Protein AF-A0A2E3AVJ8-F1 (afdb_monomer_lite)

Foldseek 3Di:
DDKDKDKDKDFFPQWFDFDDPRDTDGGGIKIKIWIWDFDPPDPDGDTDTDWIWIWDDDPPPDDDDTDTHTGDPVSVVVRSVVRVVVVVVVVVVVVVPPDD

Structure (mmCIF, N/CA/C/O backbone):
data_AF-A0A2E3AVJ8-F1
#
_entry.id   AF-A0A2E3AVJ8-F1
#
loop_
_atom_site.group_PDB
_atom_site.id
_atom_site.type_symbol
_atom_site.label_atom_id
_atom_site.label_alt_id
_atom_site.label_comp_id
_atom_site.label_asym_id
_atom_site.label_entity_id
_atom_site.label_seq_id
_atom_site.pdbx_PDB_ins_code
_atom_site.Cartn_x
_atom_site.Cartn_y
_atom_site.Cartn_z
_atom_site.occupancy
_atom_site.B_iso_or_equiv
_atom_site.auth_seq_id
_atom_site.auth_comp_id
_atom_site.auth_asym_id
_atom_site.auth_atom_id
_atom_site.pdbx_PDB_model_num
ATOM 1 N N . MET A 1 1 ? 18.784 3.646 -18.616 1.00 61.72 1 MET A N 1
ATOM 2 C CA . MET A 1 1 ? 17.325 3.420 -18.704 1.00 61.72 1 MET A CA 1
ATOM 3 C C . MET A 1 1 ? 16.623 4.240 -17.640 1.00 61.72 1 MET A C 1
ATOM 5 O O . MET A 1 1 ? 17.285 4.672 -16.705 1.00 61.72 1 MET A O 1
ATOM 9 N N . VAL A 1 2 ? 15.322 4.485 -17.805 1.00 76.88 2 VAL A N 1
ATOM 10 C CA . VAL A 1 2 ? 14.478 5.145 -16.801 1.00 76.88 2 VAL A CA 1
ATOM 11 C C . VAL A 1 2 ? 13.449 4.134 -16.297 1.00 76.88 2 VAL A C 1
ATOM 13 O O . VAL A 1 2 ? 12.742 3.534 -17.109 1.00 76.88 2 VAL A O 1
ATOM 16 N N . ASN A 1 3 ? 13.393 3.928 -14.981 1.00 82.62 3 ASN A N 1
ATOM 17 C CA . ASN A 1 3 ? 12.364 3.102 -14.354 1.00 82.62 3 ASN A CA 1
ATOM 18 C C . ASN A 1 3 ? 11.015 3.808 -14.457 1.00 82.62 3 ASN A C 1
ATOM 20 O O . ASN A 1 3 ? 10.921 5.035 -14.349 1.00 82.62 3 ASN A O 1
ATOM 24 N N . ARG A 1 4 ? 9.957 3.031 -14.673 1.00 85.94 4 ARG A N 1
ATOM 25 C CA . ARG A 1 4 ? 8.595 3.544 -14.628 1.00 85.94 4 ARG A CA 1
ATOM 26 C C . ARG A 1 4 ? 8.096 3.428 -13.197 1.00 85.94 4 ARG A C 1
ATOM 28 O O . ARG A 1 4 ? 8.052 2.338 -12.642 1.00 85.94 4 ARG A O 1
ATOM 35 N N . ILE A 1 5 ? 7.687 4.554 -12.629 1.00 89.12 5 ILE A N 1
ATOM 36 C CA . ILE A 1 5 ? 7.044 4.598 -11.319 1.00 89.12 5 ILE A CA 1
ATOM 37 C C . ILE A 1 5 ? 5.556 4.858 -11.533 1.00 89.12 5 ILE A C 1
ATOM 39 O O . ILE A 1 5 ? 5.172 5.860 -12.142 1.00 89.12 5 ILE A O 1
ATOM 43 N N . THR A 1 6 ? 4.722 3.960 -11.022 1.00 89.69 6 THR A N 1
ATOM 44 C CA . THR A 1 6 ? 3.264 4.050 -11.092 1.00 89.69 6 THR A CA 1
ATOM 45 C C . THR A 1 6 ? 2.709 4.232 -9.680 1.00 89.69 6 THR A C 1
ATOM 47 O O . THR A 1 6 ? 3.076 3.500 -8.768 1.00 89.69 6 THR A O 1
ATOM 50 N N . LYS A 1 7 ? 1.823 5.214 -9.479 1.00 91.44 7 LYS A N 1
ATOM 51 C CA . LYS A 1 7 ? 1.175 5.489 -8.187 1.00 91.44 7 LYS A CA 1
ATOM 52 C C . LYS A 1 7 ? -0.307 5.183 -8.277 1.00 91.44 7 LYS A C 1
ATOM 54 O O . LYS A 1 7 ? -0.980 5.723 -9.149 1.00 91.44 7 LYS A O 1
ATOM 59 N N . ASN A 1 8 ? -0.805 4.374 -7.353 1.00 90.94 8 ASN A N 1
ATOM 60 C CA . ASN A 1 8 ? -2.209 3.999 -7.261 1.00 90.94 8 ASN A CA 1
ATOM 61 C C . ASN A 1 8 ? -2.729 4.248 -5.844 1.00 90.94 8 ASN A C 1
ATOM 63 O O . ASN A 1 8 ? -1.983 4.137 -4.874 1.00 90.94 8 ASN A O 1
ATOM 67 N N . MET A 1 9 ? -4.008 4.596 -5.723 1.00 91.50 9 MET A N 1
ATOM 68 C CA . MET A 1 9 ? -4.683 4.721 -4.432 1.00 91.50 9 MET A CA 1
ATOM 69 C C . MET A 1 9 ? -5.498 3.456 -4.179 1.00 91.50 9 MET A C 1
ATOM 71 O O . MET A 1 9 ? -6.286 3.055 -5.034 1.00 91.50 9 MET A O 1
ATOM 75 N N . VAL A 1 10 ? -5.289 2.834 -3.024 1.00 90.81 10 VAL A N 1
ATOM 76 C CA . VAL A 1 10 ? -5.994 1.635 -2.570 1.00 90.81 10 VAL A CA 1
ATOM 77 C C . VAL A 1 10 ? -6.728 1.989 -1.286 1.00 90.81 10 VAL A C 1
ATOM 79 O O . VAL A 1 10 ? -6.117 2.492 -0.347 1.00 90.81 10 VAL A O 1
ATOM 82 N N . THR A 1 11 ? -8.031 1.736 -1.248 1.00 90.94 11 THR A N 1
ATOM 83 C CA . THR A 1 11 ? -8.863 1.977 -0.067 1.00 90.94 11 THR A CA 1
ATOM 84 C C . THR A 1 11 ? -9.201 0.639 0.574 1.00 90.94 11 THR A C 1
ATOM 86 O O . THR A 1 11 ? -9.835 -0.193 -0.069 1.00 90.94 11 THR A O 1
ATOM 89 N N . PHE A 1 12 ? -8.809 0.458 1.831 1.00 91.44 12 PHE A N 1
ATOM 90 C CA . PHE A 1 12 ? -9.189 -0.686 2.657 1.00 91.44 12 PHE A CA 1
ATOM 91 C C . PHE A 1 12 ? -10.364 -0.295 3.549 1.00 91.44 12 PHE A C 1
ATOM 93 O O . PHE A 1 12 ? -10.316 0.744 4.214 1.00 91.44 12 PHE A O 1
ATOM 100 N N . ARG A 1 13 ? -11.431 -1.098 3.563 1.00 90.75 13 ARG A N 1
ATOM 101 C CA . ARG A 1 13 ? -12.601 -0.854 4.427 1.00 90.75 13 ARG A CA 1
ATOM 102 C C . ARG A 1 13 ? -12.440 -1.457 5.814 1.00 90.75 13 ARG A C 1
ATOM 104 O O . ARG A 1 13 ? -13.044 -0.947 6.755 1.00 90.75 13 ARG A O 1
ATOM 111 N N . ASN A 1 14 ? -11.606 -2.477 5.933 1.00 88.94 14 ASN A N 1
ATOM 112 C CA . ASN A 1 14 ? -11.316 -3.179 7.168 1.00 88.94 14 ASN A CA 1
ATOM 113 C C . ASN A 1 14 ? -9.820 -3.087 7.501 1.00 88.94 14 ASN A C 1
ATOM 115 O O . ASN A 1 14 ? -9.002 -2.830 6.611 1.00 88.94 14 ASN A O 1
ATOM 119 N N . PRO A 1 15 ? -9.446 -3.261 8.781 1.00 90.56 15 PRO A N 1
ATOM 120 C CA . PRO A 1 15 ? -8.051 -3.443 9.151 1.00 90.56 15 PRO A CA 1
ATOM 121 C C . PRO A 1 15 ? -7.435 -4.615 8.379 1.00 90.56 15 PRO A C 1
ATOM 123 O O . PRO A 1 15 ? -8.092 -5.633 8.153 1.00 90.56 15 PRO A O 1
ATOM 126 N N . PHE A 1 16 ? -6.184 -4.466 7.955 1.00 90.00 16 PHE A N 1
ATOM 127 C CA . PHE A 1 16 ? -5.498 -5.445 7.114 1.00 90.00 16 PHE A CA 1
ATOM 128 C C . PHE A 1 16 ? -4.054 -5.649 7.565 1.00 90.00 16 PHE A C 1
ATOM 130 O O . PHE A 1 16 ? -3.450 -4.768 8.167 1.00 90.00 16 PHE A O 1
ATOM 137 N N . CYS A 1 17 ? -3.473 -6.797 7.231 1.00 88.19 17 CYS A N 1
ATOM 138 C CA . CYS A 1 17 ? -2.066 -7.099 7.488 1.00 88.19 17 CYS A CA 1
ATOM 139 C C . CYS A 1 17 ? -1.343 -7.305 6.156 1.00 88.19 17 CYS A C 1
ATOM 141 O O . CYS A 1 17 ? -1.912 -7.889 5.231 1.00 88.19 17 CYS A O 1
ATOM 143 N N . LEU A 1 18 ? -0.097 -6.843 6.063 1.00 85.75 18 LEU A N 1
ATOM 144 C CA . LEU A 1 18 ? 0.775 -7.095 4.915 1.00 85.75 18 LEU A CA 1
ATOM 145 C C . LEU A 1 18 ? 1.864 -8.075 5.349 1.00 85.75 18 LEU A C 1
ATOM 147 O O . LEU A 1 18 ? 2.799 -7.699 6.046 1.00 85.75 18 LEU A O 1
ATOM 151 N N . GLY A 1 19 ? 1.705 -9.347 4.995 1.00 78.56 19 GLY A N 1
ATOM 152 C CA . GLY A 1 19 ? 2.549 -10.423 5.507 1.00 78.56 19 GLY A CA 1
ATOM 153 C C . GLY A 1 19 ? 2.298 -10.747 6.988 1.00 78.56 19 GLY A C 1
ATOM 154 O O . GLY A 1 19 ? 1.462 -10.148 7.667 1.00 78.56 19 GLY A O 1
ATOM 155 N N . GLU A 1 20 ? 3.026 -11.737 7.505 1.00 65.19 20 GLU A N 1
ATOM 156 C CA . GLU A 1 20 ? 2.791 -12.293 8.850 1.00 65.19 20 GLU A CA 1
ATOM 157 C C . GLU A 1 20 ? 3.439 -11.483 9.992 1.00 65.19 20 GLU A C 1
ATOM 159 O O . GLU A 1 20 ? 3.091 -11.671 11.156 1.00 65.19 20 GLU A O 1
ATOM 164 N N . LEU A 1 21 ? 4.382 -10.582 9.685 1.00 61.81 21 LEU A N 1
ATOM 165 C CA . LEU A 1 21 ? 5.237 -9.896 10.671 1.00 61.81 21 LEU A CA 1
ATOM 166 C C . LEU A 1 21 ? 5.036 -8.375 10.751 1.00 61.81 21 LEU A C 1
ATOM 168 O O . LEU A 1 21 ? 5.537 -7.752 11.686 1.00 61.81 21 LEU A O 1
ATOM 172 N N . ASP A 1 22 ? 4.329 -7.770 9.797 1.00 71.50 22 ASP A N 1
ATOM 173 C CA . ASP A 1 22 ? 4.315 -6.310 9.615 1.00 71.50 22 ASP A CA 1
ATOM 174 C C . ASP A 1 22 ? 3.266 -5.585 10.487 1.00 71.50 22 ASP A C 1
ATOM 176 O O . ASP A 1 22 ? 3.243 -4.356 10.572 1.00 71.50 22 ASP A O 1
ATOM 180 N N . GLY A 1 23 ? 2.451 -6.354 11.216 1.00 79.19 23 GLY A N 1
ATOM 181 C CA . GLY A 1 23 ? 1.388 -5.848 12.084 1.00 79.19 23 GLY A CA 1
ATOM 182 C C . GLY A 1 23 ? 0.105 -5.478 11.331 1.00 79.19 23 GLY A C 1
ATOM 183 O O . GLY A 1 23 ? 0.039 -5.524 10.103 1.00 79.19 23 GLY A O 1
ATOM 184 N N . GLU A 1 24 ? -0.938 -5.138 12.093 1.00 87.75 24 GLU A N 1
ATOM 185 C CA . GLU A 1 24 ? -2.232 -4.713 11.547 1.00 87.75 24 GLU A CA 1
ATOM 186 C C . GLU A 1 24 ? -2.218 -3.213 11.217 1.00 87.75 24 GLU A C 1
ATOM 188 O O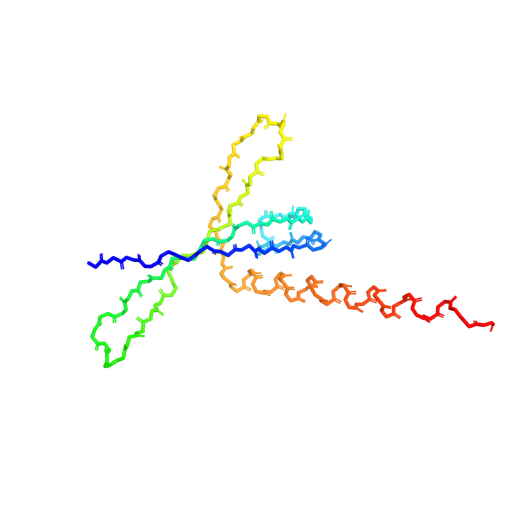 . GLU A 1 24 ? -1.900 -2.362 12.054 1.00 87.75 24 GLU A O 1
ATOM 193 N N . TYR A 1 25 ? -2.597 -2.895 9.985 1.00 87.44 25 TYR A N 1
ATOM 194 C CA . TYR A 1 25 ? -2.837 -1.555 9.481 1.00 87.44 25 TYR A CA 1
ATOM 195 C C . TYR A 1 25 ? -4.325 -1.210 9.588 1.00 87.44 25 TYR A C 1
ATOM 197 O O . TYR A 1 25 ? -5.175 -2.054 9.299 1.00 87.44 25 TYR A O 1
ATOM 205 N N . PRO A 1 26 ? -4.675 0.028 9.980 1.00 87.94 26 PRO A N 1
ATOM 206 C CA . PRO A 1 26 ? -6.072 0.434 10.068 1.00 87.94 26 PRO A CA 1
ATOM 207 C C . PRO A 1 26 ? -6.739 0.498 8.686 1.00 87.94 26 PRO A C 1
ATOM 209 O O . PRO A 1 26 ? -6.087 0.685 7.665 1.00 87.94 26 PRO A O 1
ATOM 212 N N . ALA A 1 27 ? -8.068 0.412 8.658 1.00 90.31 27 ALA A N 1
ATOM 213 C CA . ALA A 1 27 ? -8.835 0.731 7.457 1.00 90.31 27 ALA A CA 1
ATOM 214 C C . ALA A 1 27 ? -8.589 2.189 7.024 1.00 90.31 27 ALA A C 1
ATOM 216 O O . ALA A 1 27 ? -8.523 3.094 7.864 1.00 90.31 27 ALA A O 1
ATOM 217 N N . GLY A 1 28 ? -8.490 2.433 5.719 1.00 89.62 28 GLY A N 1
ATOM 218 C CA . GLY A 1 28 ? -8.266 3.771 5.183 1.00 89.62 28 GLY A CA 1
ATOM 219 C C . GLY A 1 28 ? -7.741 3.796 3.753 1.00 89.62 28 GLY A C 1
ATOM 220 O O . GLY A 1 28 ? -7.642 2.772 3.078 1.00 89.62 28 GLY A O 1
ATOM 221 N N . ASP A 1 29 ? -7.402 5.001 3.300 1.00 90.62 29 ASP A N 1
ATOM 222 C CA . ASP A 1 29 ? -6.832 5.247 1.979 1.00 90.62 29 ASP A CA 1
ATOM 223 C C . ASP A 1 29 ? -5.305 5.220 2.032 1.00 90.62 29 ASP A C 1
ATOM 225 O O . ASP A 1 29 ? -4.661 6.005 2.734 1.00 90.62 29 ASP A O 1
ATOM 229 N N . TYR A 1 30 ? -4.719 4.346 1.225 1.00 90.25 30 TYR A N 1
ATOM 230 C CA . TYR A 1 30 ? -3.285 4.147 1.135 1.00 90.25 30 TYR A CA 1
ATOM 231 C C . TYR A 1 30 ? -2.800 4.427 -0.280 1.00 90.25 30 TYR A C 1
ATOM 233 O O . TYR A 1 30 ? -3.411 4.024 -1.268 1.00 90.25 30 TYR A O 1
ATOM 241 N N . THR A 1 31 ? -1.676 5.131 -0.401 1.00 92.44 31 THR A N 1
ATOM 242 C CA . THR A 1 31 ? -1.017 5.298 -1.700 1.00 92.44 31 THR A CA 1
ATOM 243 C C . THR A 1 31 ? 0.012 4.191 -1.868 1.00 92.44 31 THR A C 1
ATOM 245 O O . THR A 1 31 ? 0.897 4.048 -1.033 1.00 92.44 31 THR A O 1
ATOM 248 N N . VAL A 1 32 ? -0.081 3.438 -2.956 1.00 92.31 32 VAL A N 1
ATOM 249 C CA . VAL A 1 32 ? 0.879 2.403 -3.333 1.00 92.31 32 VAL A CA 1
ATOM 250 C C . VAL A 1 32 ? 1.680 2.898 -4.526 1.00 92.31 32 VAL A C 1
ATOM 252 O O . VAL A 1 32 ? 1.123 3.303 -5.547 1.00 92.31 32 VAL A O 1
ATOM 255 N N . GLU A 1 33 ? 2.997 2.875 -4.391 1.00 93.50 33 GLU A N 1
ATOM 256 C CA . GLU A 1 33 ? 3.936 3.155 -5.465 1.00 93.50 33 GLU A CA 1
ATOM 257 C C . GLU A 1 33 ? 4.537 1.839 -5.958 1.00 93.50 33 GLU A C 1
ATOM 259 O O . GLU A 1 33 ? 5.047 1.045 -5.174 1.00 93.50 33 GLU A O 1
ATOM 264 N N . THR A 1 34 ? 4.457 1.591 -7.258 1.00 90.88 34 THR A N 1
ATOM 265 C CA . THR A 1 34 ? 5.040 0.422 -7.911 1.00 90.88 34 THR A CA 1
ATOM 266 C C . THR A 1 34 ? 6.138 0.887 -8.847 1.00 90.88 34 THR A C 1
ATOM 268 O O . THR A 1 34 ? 5.891 1.703 -9.737 1.00 90.88 34 THR A O 1
ATOM 271 N N . GLU A 1 35 ? 7.338 0.355 -8.657 1.00 88.94 35 GLU A N 1
ATOM 272 C CA . GLU A 1 35 ? 8.463 0.581 -9.551 1.00 88.94 35 GLU A CA 1
ATOM 273 C C . GLU A 1 35 ? 8.615 -0.596 -10.515 1.00 88.94 35 GLU A C 1
ATOM 275 O O . GLU A 1 35 ? 8.632 -1.768 -10.122 1.00 88.94 35 GLU A O 1
ATOM 280 N N . GLU A 1 36 ? 8.716 -0.263 -11.795 1.00 87.62 36 GLU A N 1
ATOM 281 C CA . GLU A 1 36 ? 8.795 -1.199 -12.901 1.00 87.62 36 GLU A CA 1
ATOM 282 C C . GLU A 1 36 ? 10.034 -0.891 -13.752 1.00 87.62 36 GLU A C 1
ATOM 284 O O . GLU A 1 36 ? 10.215 0.226 -14.247 1.00 87.62 36 GLU A O 1
ATOM 289 N N . GLU A 1 37 ? 10.879 -1.897 -13.956 1.00 84.62 37 GLU A N 1
ATOM 290 C CA . GLU A 1 37 ? 12.057 -1.798 -14.815 1.00 84.62 37 GLU A CA 1
ATOM 291 C C . GLU A 1 37 ? 11.707 -2.292 -16.226 1.00 84.62 37 GLU A C 1
ATOM 293 O O . GLU A 1 37 ? 11.132 -3.383 -16.363 1.00 84.62 37 GLU A O 1
ATOM 298 N N . PRO A 1 38 ? 12.008 -1.521 -17.289 1.00 81.44 38 PRO A N 1
ATOM 299 C CA . PRO A 1 38 ? 11.899 -2.029 -18.649 1.00 81.44 38 PRO A CA 1
ATOM 300 C C . PRO A 1 38 ? 12.881 -3.187 -18.838 1.00 81.44 38 PRO A C 1
ATOM 302 O O . PRO A 1 38 ? 14.051 -3.087 -18.484 1.00 81.44 38 PRO A O 1
ATOM 305 N N . ILE A 1 39 ? 12.401 -4.291 -19.402 1.00 82.25 39 ILE A N 1
ATOM 306 C CA . ILE A 1 39 ? 13.262 -5.428 -19.714 1.00 82.25 39 ILE A CA 1
ATOM 307 C C . ILE A 1 39 ? 13.876 -5.178 -21.090 1.00 82.25 39 ILE A C 1
ATOM 309 O O . ILE A 1 39 ? 13.180 -5.206 -22.106 1.00 82.25 39 ILE A O 1
ATOM 313 N N . ASP A 1 40 ? 15.180 -4.932 -21.131 1.00 71.31 40 ASP A N 1
ATOM 314 C CA . ASP A 1 40 ? 15.916 -4.807 -22.384 1.00 71.31 40 ASP A CA 1
ATOM 315 C C . ASP A 1 40 ? 16.185 -6.177 -23.019 1.00 71.31 40 ASP A C 1
ATOM 317 O O . ASP A 1 40 ? 16.479 -7.161 -22.342 1.00 71.31 40 ASP A O 1
ATOM 321 N N . GLY A 1 41 ? 16.086 -6.244 -24.350 1.00 68.50 41 GLY A N 1
ATOM 322 C CA . GLY A 1 41 ? 16.375 -7.462 -25.118 1.00 68.50 41 GLY A CA 1
ATOM 323 C C . GLY A 1 41 ? 15.176 -8.375 -25.398 1.00 68.50 41 GLY A C 1
ATOM 324 O O . GLY A 1 41 ? 15.350 -9.422 -26.019 1.00 68.50 41 GLY A O 1
ATOM 325 N N . VAL A 1 42 ? 13.958 -7.985 -25.014 1.00 68.69 42 VAL A N 1
ATOM 326 C CA . VAL A 1 42 ? 12.724 -8.650 -25.464 1.00 68.69 42 VAL A CA 1
ATOM 327 C C . VAL A 1 42 ? 12.134 -7.948 -26.691 1.00 68.69 42 VAL A C 1
ATOM 329 O O . VAL A 1 42 ? 12.139 -6.725 -26.792 1.00 68.69 42 VAL A O 1
ATOM 332 N N . ALA A 1 43 ? 11.585 -8.727 -27.629 1.00 66.12 43 ALA A N 1
ATOM 333 C CA . ALA A 1 43 ? 10.974 -8.215 -28.865 1.00 66.12 43 ALA A CA 1
ATOM 334 C C . ALA A 1 43 ? 9.710 -7.352 -28.633 1.00 66.12 43 ALA A C 1
ATOM 336 O O . ALA A 1 43 ? 9.219 -6.711 -29.559 1.00 66.12 43 ALA A O 1
ATOM 337 N N . PHE A 1 44 ? 9.193 -7.317 -27.400 1.00 64.56 44 PHE A N 1
ATOM 338 C CA . PHE A 1 44 ? 8.014 -6.560 -26.984 1.00 64.56 44 PHE A CA 1
ATOM 339 C C . PHE A 1 44 ? 8.338 -5.714 -25.757 1.00 64.56 44 PHE A C 1
ATOM 341 O O . PHE A 1 44 ? 9.157 -6.104 -24.932 1.00 64.56 44 PHE A O 1
ATOM 348 N N . ARG A 1 45 ? 7.660 -4.573 -25.599 1.00 67.19 45 ARG A N 1
ATOM 349 C CA . ARG A 1 45 ? 7.835 -3.692 -24.438 1.00 67.19 45 ARG A CA 1
ATOM 350 C C . ARG A 1 45 ? 7.316 -4.383 -23.169 1.00 67.19 45 ARG A C 1
ATOM 352 O O . ARG A 1 45 ? 6.127 -4.299 -22.874 1.00 67.19 45 ARG A O 1
ATOM 359 N N . ALA A 1 46 ? 8.197 -5.073 -22.449 1.00 77.75 46 ALA A N 1
ATOM 360 C CA . ALA A 1 46 ? 7.891 -5.728 -21.181 1.00 77.75 46 ALA A CA 1
ATOM 361 C C . ALA A 1 46 ? 8.470 -4.933 -20.007 1.00 77.75 46 ALA A C 1
ATOM 363 O O . ALA A 1 46 ? 9.533 -4.319 -20.116 1.00 77.75 46 ALA A O 1
ATOM 364 N N . PHE A 1 47 ? 7.766 -4.968 -18.882 1.00 78.00 47 PHE A N 1
ATOM 365 C CA . PHE A 1 47 ? 8.174 -4.332 -17.639 1.00 78.00 47 PHE A CA 1
ATOM 366 C C . PHE A 1 47 ? 8.153 -5.382 -16.5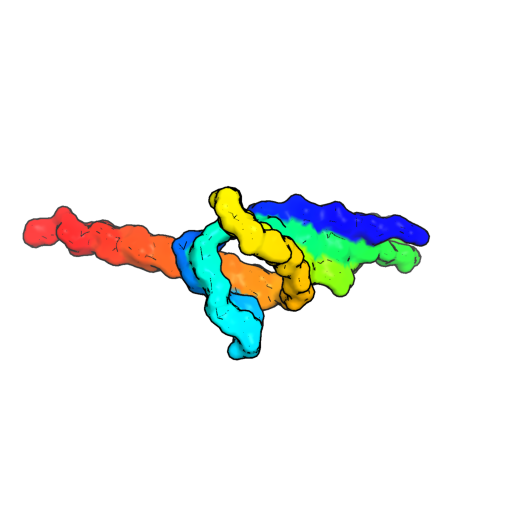29 1.00 78.00 47 PHE A C 1
ATOM 368 O O . PHE A 1 47 ? 7.192 -6.147 -16.430 1.00 78.00 47 PHE A O 1
ATOM 375 N N . ARG A 1 48 ? 9.202 -5.437 -15.705 1.00 80.31 48 ARG A N 1
ATOM 376 C CA . ARG A 1 48 ? 9.226 -6.268 -14.496 1.00 80.31 48 ARG A CA 1
ATOM 377 C C . ARG A 1 48 ? 9.031 -5.374 -13.283 1.00 80.31 48 ARG A C 1
ATOM 379 O O . ARG A 1 48 ? 9.766 -4.407 -13.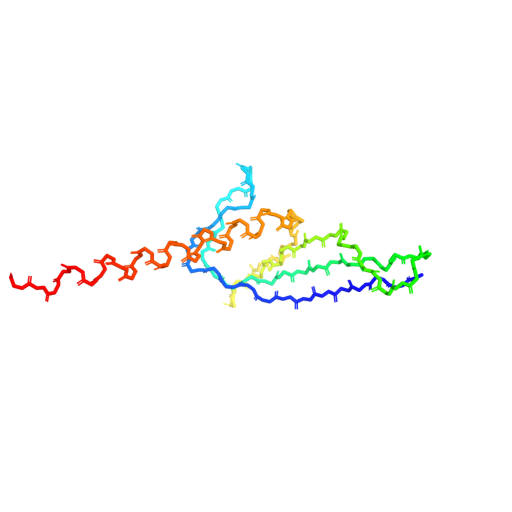113 1.00 80.31 48 ARG A O 1
ATOM 386 N N . ARG A 1 49 ? 8.079 -5.722 -12.418 1.00 84.44 49 ARG A N 1
ATOM 387 C CA . ARG A 1 49 ? 7.926 -5.080 -11.110 1.00 84.44 49 ARG A CA 1
ATOM 388 C C . ARG A 1 49 ? 9.163 -5.381 -10.261 1.00 84.44 49 ARG A C 1
ATOM 390 O O . ARG A 1 49 ? 9.484 -6.551 -10.065 1.00 84.44 49 ARG A O 1
ATOM 397 N N . ILE A 1 50 ? 9.849 -4.342 -9.794 1.00 82.19 50 ILE A N 1
ATOM 398 C CA . ILE A 1 50 ? 11.064 -4.471 -8.974 1.00 82.19 50 ILE A CA 1
ATOM 399 C C . ILE A 1 50 ? 10.847 -4.029 -7.526 1.00 82.19 50 ILE A C 1
ATOM 401 O O . ILE A 1 50 ? 11.548 -4.510 -6.642 1.00 82.19 50 ILE A O 1
ATOM 405 N N . CYS A 1 51 ? 9.869 -3.155 -7.268 1.00 84.94 51 CYS A N 1
ATOM 406 C CA . CYS A 1 51 ? 9.563 -2.680 -5.922 1.00 84.94 51 CYS A CA 1
ATOM 407 C C . CYS A 1 51 ? 8.086 -2.283 -5.795 1.00 84.94 51 CYS A C 1
ATOM 409 O O . CYS A 1 51 ? 7.496 -1.753 -6.740 1.00 84.94 51 CYS A O 1
ATOM 411 N N . THR A 1 52 ? 7.495 -2.517 -4.621 1.00 89.31 52 THR A N 1
ATOM 412 C CA . THR A 1 52 ? 6.186 -1.972 -4.239 1.00 89.31 52 THR A CA 1
ATOM 413 C C . THR A 1 52 ? 6.325 -1.302 -2.880 1.00 89.31 52 THR A C 1
ATOM 415 O O . THR A 1 52 ? 6.836 -1.903 -1.941 1.00 89.31 52 THR A O 1
ATOM 418 N N . THR A 1 53 ? 5.905 -0.046 -2.773 1.00 91.06 53 THR A N 1
ATOM 419 C CA . THR A 1 53 ? 6.033 0.757 -1.555 1.00 91.06 53 THR A CA 1
ATOM 420 C C . THR A 1 53 ? 4.675 1.296 -1.134 1.00 91.06 53 THR A C 1
ATOM 422 O O . THR A 1 53 ? 4.010 1.999 -1.895 1.00 91.06 53 THR A O 1
ATOM 425 N N . LEU A 1 54 ? 4.278 1.009 0.102 1.00 90.38 54 LEU A N 1
ATOM 426 C CA . LEU A 1 54 ? 3.127 1.614 0.753 1.00 90.38 54 LEU A CA 1
ATOM 427 C C . LEU A 1 54 ? 3.526 2.966 1.348 1.00 90.38 54 LEU A C 1
ATOM 429 O O . LEU A 1 54 ? 4.466 3.066 2.138 1.00 90.38 54 LEU A O 1
ATOM 433 N N . ILE A 1 55 ? 2.790 4.009 0.990 1.00 90.62 55 ILE A N 1
ATOM 434 C CA . ILE A 1 55 ? 2.991 5.368 1.480 1.00 90.62 55 ILE A CA 1
ATOM 435 C C . ILE A 1 55 ? 1.862 5.693 2.454 1.00 90.62 55 ILE A C 1
ATOM 437 O O . ILE A 1 55 ? 0.716 5.916 2.054 1.00 90.62 55 ILE A O 1
ATOM 441 N N . ILE A 1 56 ? 2.207 5.771 3.736 1.00 86.62 56 ILE A N 1
ATOM 442 C CA . ILE A 1 56 ? 1.287 6.126 4.816 1.00 86.62 56 ILE A CA 1
ATOM 443 C C . ILE A 1 56 ? 1.510 7.587 5.168 1.00 86.62 56 ILE A C 1
ATOM 445 O O . ILE A 1 56 ? 2.586 7.974 5.630 1.00 86.62 56 ILE A O 1
ATOM 449 N N . ARG A 1 57 ? 0.490 8.413 4.942 1.00 83.62 57 ARG A N 1
ATOM 450 C CA . ARG A 1 57 ? 0.532 9.836 5.283 1.00 83.62 57 ARG A CA 1
ATOM 451 C C . ARG A 1 57 ? -0.072 10.064 6.666 1.00 83.62 57 ARG A C 1
ATOM 453 O O . ARG A 1 57 ? -1.041 9.393 7.020 1.00 83.62 57 ARG A O 1
ATOM 460 N N . PRO A 1 58 ? 0.460 11.017 7.447 1.00 78.62 58 PRO A N 1
ATOM 461 C CA . PRO A 1 58 ? -0.195 11.423 8.678 1.00 78.62 58 PRO A CA 1
ATOM 462 C C . PRO A 1 58 ? -1.582 12.012 8.371 1.00 78.62 58 PRO A C 1
ATOM 464 O O . PRO A 1 58 ? -1.758 12.670 7.339 1.00 78.62 58 PRO A O 1
ATOM 467 N N . PRO A 1 59 ? -2.566 11.814 9.262 1.00 76.31 59 PRO A N 1
ATOM 468 C CA . PRO A 1 59 ? -3.880 12.425 9.110 1.00 76.31 59 PRO A CA 1
ATOM 469 C C . PRO A 1 59 ? -3.774 13.955 9.134 1.00 76.31 59 PRO A C 1
ATOM 471 O O . PRO A 1 59 ? -2.953 14.531 9.856 1.00 76.31 59 PRO A O 1
ATOM 474 N N . SER A 1 60 ? -4.626 14.614 8.347 1.00 72.00 60 SER A N 1
ATOM 475 C CA . SER A 1 60 ? -4.659 16.073 8.226 1.00 72.00 60 SER A CA 1
ATOM 476 C C . SER A 1 60 ? -4.779 16.740 9.600 1.00 72.00 60 SER A C 1
ATOM 478 O O . SER A 1 60 ? -5.650 16.397 10.395 1.00 72.00 60 SER A O 1
ATOM 480 N N . GLY A 1 61 ? -3.889 17.693 9.888 1.00 71.12 61 GLY A N 1
ATOM 481 C CA . GLY A 1 61 ? -3.864 18.420 11.163 1.00 71.12 61 GLY A CA 1
ATOM 482 C C . GLY A 1 61 ? -3.026 17.773 12.271 1.00 71.12 61 GLY A C 1
ATOM 483 O O . GLY A 1 61 ? -2.900 18.367 13.339 1.00 71.12 61 GLY A O 1
ATOM 484 N N . LYS A 1 62 ? -2.411 16.604 12.036 1.00 74.00 62 LYS A N 1
ATOM 485 C CA . LYS A 1 62 ? -1.390 16.047 12.934 1.00 74.00 62 LYS A CA 1
ATOM 486 C C . LYS A 1 62 ? 0.008 16.214 12.347 1.00 74.00 62 LYS A C 1
ATOM 488 O O . LYS A 1 62 ? 0.242 15.920 11.177 1.00 74.00 62 LYS A O 1
ATOM 493 N N . THR A 1 63 ? 0.958 16.620 13.185 1.00 72.12 63 THR A N 1
ATOM 494 C CA . THR A 1 63 ? 2.384 16.541 12.857 1.00 72.12 63 THR A CA 1
ATOM 495 C C . THR A 1 63 ? 2.793 15.072 12.877 1.00 72.12 63 THR A C 1
ATOM 497 O O . THR A 1 63 ? 2.761 14.431 13.925 1.00 72.12 63 THR A O 1
ATOM 500 N N . GLY A 1 64 ? 3.152 14.523 11.722 1.00 75.75 64 GLY A N 1
ATOM 501 C CA . GLY A 1 64 ? 3.665 13.163 11.606 1.00 75.75 64 GLY A CA 1
ATOM 502 C C . GLY A 1 64 ? 4.532 13.008 10.364 1.00 75.75 64 GLY A C 1
ATOM 503 O O . GLY A 1 64 ? 4.521 13.858 9.474 1.00 75.75 64 GLY A O 1
ATOM 504 N N . THR A 1 65 ? 5.305 11.929 10.319 1.00 82.12 65 THR A N 1
ATOM 505 C CA . THR A 1 65 ? 6.201 11.632 9.198 1.00 82.12 65 THR A CA 1
ATOM 506 C C . THR A 1 65 ? 5.496 10.708 8.217 1.00 82.12 65 THR A C 1
ATOM 508 O O . THR A 1 65 ? 4.934 9.691 8.623 1.00 82.12 65 THR A O 1
ATOM 511 N N . THR A 1 66 ? 5.543 11.040 6.926 1.00 86.81 66 THR A N 1
ATOM 512 C CA . THR A 1 66 ? 5.128 10.109 5.872 1.00 86.81 66 THR A CA 1
ATOM 513 C C . THR A 1 66 ? 6.015 8.872 5.929 1.00 86.81 66 THR A C 1
ATOM 515 O O . THR A 1 66 ? 7.237 8.981 5.815 1.00 86.81 66 THR A O 1
ATOM 518 N N . ARG A 1 67 ? 5.410 7.701 6.107 1.00 86.56 67 ARG A N 1
ATOM 519 C CA . ARG A 1 67 ? 6.130 6.430 6.167 1.00 86.56 67 ARG A CA 1
ATOM 520 C C . ARG A 1 67 ? 6.096 5.765 4.797 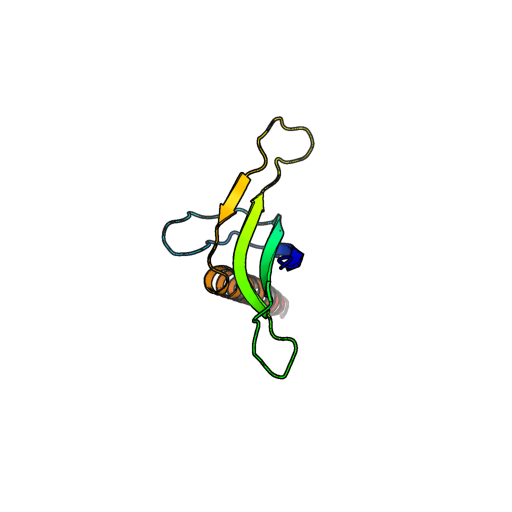1.00 86.56 67 ARG A C 1
ATOM 522 O O . ARG A 1 67 ? 5.035 5.675 4.187 1.00 86.56 67 ARG A O 1
ATOM 529 N N . PHE A 1 68 ? 7.256 5.307 4.346 1.00 89.00 68 PHE A N 1
ATOM 530 C CA . PHE A 1 68 ? 7.432 4.527 3.126 1.00 89.00 68 PHE A CA 1
ATOM 531 C C . PHE A 1 68 ? 7.805 3.114 3.550 1.00 89.00 68 PHE A C 1
ATOM 533 O O . PHE A 1 68 ? 8.834 2.926 4.200 1.00 89.00 68 PHE A O 1
ATOM 540 N N . ILE A 1 69 ? 6.940 2.149 3.261 1.00 88.00 69 ILE A N 1
ATOM 541 C CA . ILE A 1 69 ? 7.107 0.764 3.697 1.00 88.00 69 ILE A CA 1
ATOM 542 C C . ILE A 1 69 ? 7.237 -0.103 2.447 1.00 88.00 69 ILE A C 1
ATOM 544 O O . ILE A 1 69 ? 6.294 -0.129 1.655 1.00 88.00 69 ILE A O 1
ATOM 548 N N . PRO A 1 70 ? 8.382 -0.768 2.222 1.00 89.25 70 PRO A N 1
ATOM 549 C CA . PRO A 1 70 ? 8.495 -1.746 1.152 1.00 89.25 70 PRO A CA 1
ATOM 550 C C . PRO A 1 70 ? 7.607 -2.942 1.494 1.00 89.25 70 PRO A C 1
ATOM 552 O O . PRO A 1 70 ? 7.671 -3.463 2.604 1.00 89.25 70 PRO A O 1
ATOM 555 N N . ILE A 1 71 ? 6.768 -3.345 0.551 1.00 89.62 71 ILE A N 1
ATOM 556 C CA . ILE A 1 71 ? 5.778 -4.408 0.732 1.00 89.62 71 ILE A CA 1
ATOM 557 C C . ILE A 1 71 ? 5.882 -5.400 -0.420 1.00 89.62 71 ILE A C 1
ATOM 559 O O . ILE A 1 71 ? 6.250 -5.029 -1.541 1.00 89.62 71 ILE A O 1
ATOM 563 N N . ASP A 1 72 ? 5.544 -6.659 -0.158 1.00 87.94 72 ASP A N 1
ATOM 564 C CA . ASP A 1 72 ? 5.424 -7.635 -1.231 1.00 87.94 72 ASP A CA 1
ATOM 565 C C . ASP A 1 72 ? 4.121 -7.385 -2.017 1.00 87.94 72 ASP A C 1
ATOM 567 O O . ASP A 1 72 ? 3.056 -7.164 -1.426 1.00 87.94 72 ASP A O 1
ATOM 571 N N . PRO A 1 73 ? 4.167 -7.372 -3.359 1.00 85.62 73 PRO A N 1
ATOM 572 C CA . PRO A 1 73 ? 2.967 -7.187 -4.163 1.00 85.62 73 PRO A CA 1
ATOM 573 C C . PRO A 1 73 ? 1.913 -8.285 -3.959 1.00 85.62 73 PRO A C 1
ATOM 575 O O . PRO A 1 73 ? 0.727 -7.971 -4.020 1.00 85.62 73 PRO A O 1
ATOM 578 N N . ALA A 1 74 ? 2.310 -9.535 -3.709 1.00 88.44 74 ALA A N 1
ATOM 579 C CA . ALA A 1 74 ? 1.375 -10.633 -3.486 1.00 88.44 74 ALA A CA 1
ATOM 580 C C . ALA A 1 74 ? 0.682 -10.520 -2.120 1.00 88.44 74 ALA A C 1
ATOM 582 O O . ALA A 1 74 ? -0.506 -10.842 -2.007 1.00 88.44 74 ALA A O 1
ATOM 583 N N . ASP A 1 75 ? 1.381 -10.004 -1.102 1.00 89.69 75 ASP A N 1
ATOM 584 C CA . ASP A 1 75 ? 0.774 -9.676 0.194 1.00 89.69 75 ASP A CA 1
ATOM 585 C C . ASP A 1 75 ? -0.287 -8.581 0.042 1.00 89.69 75 ASP A C 1
ATOM 587 O O . ASP A 1 75 ? -1.390 -8.701 0.579 1.00 89.69 75 ASP A O 1
ATOM 591 N N . LEU A 1 76 ? 0.003 -7.542 -0.751 1.00 89.69 76 LEU A N 1
ATOM 592 C CA . LEU A 1 76 ? -0.963 -6.484 -1.046 1.00 89.69 76 LEU A CA 1
ATOM 593 C C . LEU A 1 76 ? -2.210 -7.025 -1.757 1.00 89.69 76 LEU A C 1
ATOM 595 O O . LEU A 1 76 ? -3.330 -6.703 -1.366 1.00 89.69 76 LEU A O 1
ATOM 599 N N . GLU A 1 77 ? -2.031 -7.845 -2.793 1.00 90.06 77 GLU A N 1
ATOM 600 C CA . GLU A 1 77 ? -3.146 -8.447 -3.533 1.00 90.06 77 GLU A CA 1
ATOM 601 C C . GLU A 1 77 ? -3.999 -9.353 -2.634 1.00 90.06 77 GLU A C 1
ATOM 603 O O . GLU A 1 77 ? -5.231 -9.301 -2.686 1.00 90.06 77 GLU A O 1
ATOM 608 N N . SER A 1 78 ? -3.356 -10.123 -1.754 1.00 90.94 78 SER A N 1
ATOM 609 C CA . SER A 1 78 ? -4.034 -10.980 -0.777 1.00 90.94 78 SER A CA 1
ATOM 610 C C . SER A 1 78 ? -4.821 -10.168 0.254 1.00 90.94 78 SER A C 1
ATOM 612 O O . SER A 1 78 ? -5.968 -10.507 0.558 1.00 90.94 78 SER A O 1
ATOM 614 N N . ALA A 1 79 ? -4.247 -9.073 0.760 1.00 90.50 79 ALA A N 1
ATOM 615 C CA . ALA A 1 79 ? -4.923 -8.167 1.683 1.00 90.50 79 ALA A CA 1
ATOM 616 C C . ALA A 1 79 ? -6.163 -7.529 1.040 1.00 90.50 79 ALA A C 1
ATOM 618 O O . ALA A 1 79 ? -7.234 -7.517 1.646 1.00 90.50 79 ALA A O 1
ATOM 619 N N . ILE A 1 80 ? -6.049 -7.065 -0.208 1.00 90.81 80 ILE A N 1
ATOM 620 C CA . ILE A 1 80 ? -7.164 -6.480 -0.964 1.00 90.81 80 ILE A CA 1
ATOM 621 C C . ILE A 1 80 ? -8.276 -7.517 -1.180 1.00 90.81 80 ILE A C 1
ATOM 623 O O . ILE A 1 80 ? -9.450 -7.232 -0.945 1.00 90.81 80 ILE A O 1
ATOM 627 N N . ALA A 1 81 ? -7.929 -8.737 -1.600 1.00 91.06 81 ALA A N 1
ATOM 628 C CA . ALA A 1 81 ? -8.906 -9.805 -1.807 1.00 91.06 81 ALA A CA 1
ATOM 629 C C . ALA A 1 81 ? -9.643 -10.182 -0.510 1.00 91.06 81 ALA A C 1
ATOM 631 O O . ALA A 1 81 ? -10.853 -10.425 -0.529 1.00 91.06 81 ALA A O 1
ATOM 632 N N . ASN A 1 82 ? -8.930 -10.203 0.620 1.00 89.44 82 ASN A N 1
ATOM 633 C CA . ASN A 1 82 ? -9.526 -10.436 1.931 1.00 89.44 82 ASN A CA 1
ATOM 634 C C . ASN A 1 82 ? -10.478 -9.304 2.344 1.00 89.44 82 ASN A C 1
ATOM 636 O O . ASN A 1 82 ? -11.578 -9.613 2.798 1.00 89.44 82 ASN A O 1
ATOM 640 N N . ASP A 1 83 ? -10.105 -8.037 2.136 1.00 90.31 83 ASP A N 1
ATOM 641 C CA . ASP A 1 83 ? -10.963 -6.879 2.434 1.00 90.31 83 ASP A CA 1
ATOM 642 C C . ASP A 1 83 ? -12.275 -6.939 1.637 1.00 90.31 83 ASP A C 1
ATOM 644 O O . ASP A 1 83 ? -13.360 -6.856 2.210 1.00 90.31 83 ASP A O 1
ATOM 648 N N . TYR A 1 84 ? -12.201 -7.211 0.328 1.00 88.12 84 TYR A N 1
ATOM 649 C CA . TYR A 1 84 ? -13.394 -7.382 -0.510 1.00 88.12 84 TYR A CA 1
ATOM 650 C C . TYR A 1 84 ? -14.287 -8.538 -0.059 1.00 88.12 84 TYR A C 1
ATOM 652 O O . TYR A 1 84 ? -15.515 -8.427 -0.102 1.00 88.12 84 TYR A O 1
ATOM 660 N N . ARG A 1 85 ? -13.692 -9.656 0.371 1.00 86.38 85 ARG A N 1
ATOM 661 C CA . ARG A 1 85 ? -14.455 -10.800 0.880 1.00 86.38 85 ARG A CA 1
ATOM 662 C C . ARG A 1 85 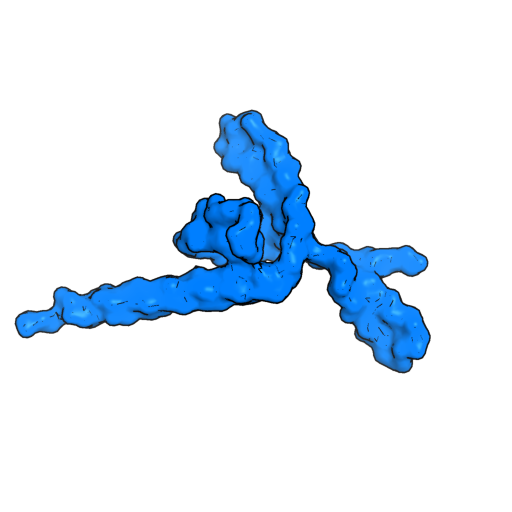? -15.172 -10.459 2.183 1.00 86.38 85 ARG A C 1
ATOM 664 O O . ARG A 1 85 ? -16.311 -10.887 2.359 1.00 86.38 85 ARG A O 1
ATOM 671 N N . ASP A 1 86 ? -14.524 -9.716 3.074 1.00 82.38 86 ASP A N 1
ATOM 672 C CA . ASP A 1 86 ? -15.112 -9.323 4.354 1.00 82.38 86 ASP A CA 1
ATOM 673 C C . ASP A 1 86 ? -16.292 -8.361 4.154 1.00 82.38 86 ASP A C 1
ATOM 675 O O . ASP A 1 86 ? -17.383 -8.599 4.674 1.00 82.38 86 ASP A O 1
ATOM 679 N N . ILE A 1 87 ? -16.132 -7.382 3.253 1.00 79.94 87 ILE A N 1
ATOM 680 C CA . ILE A 1 87 ? -17.224 -6.503 2.807 1.00 79.94 87 ILE A CA 1
ATOM 681 C C . ILE A 1 87 ? -18.398 -7.333 2.265 1.00 79.94 87 ILE A C 1
ATOM 683 O O . ILE A 1 87 ? -19.538 -7.158 2.689 1.00 79.94 87 ILE A O 1
ATOM 687 N N . ALA A 1 88 ? -18.136 -8.270 1.348 1.00 75.88 88 ALA A N 1
ATOM 688 C CA . ALA A 1 88 ? -19.187 -9.087 0.744 1.00 75.88 88 ALA A CA 1
ATOM 689 C C . ALA A 1 88 ? -19.911 -9.977 1.769 1.00 75.88 88 ALA A C 1
ATOM 691 O O . ALA A 1 88 ? -21.107 -10.243 1.634 1.00 75.88 88 ALA A O 1
ATOM 692 N N . ARG A 1 89 ? -19.208 -10.451 2.801 1.00 71.50 89 ARG A N 1
ATOM 693 C CA . ARG A 1 89 ? -19.813 -11.235 3.879 1.00 71.50 89 ARG A CA 1
ATOM 694 C C . ARG A 1 89 ? -20.738 -10.379 4.745 1.00 71.50 89 ARG A C 1
ATOM 696 O O . ARG A 1 89 ? -21.857 -10.814 5.013 1.00 71.50 89 ARG A O 1
ATOM 703 N N . ALA A 1 90 ? -20.301 -9.180 5.127 1.00 68.94 90 ALA A N 1
ATOM 704 C CA . ALA A 1 90 ? -21.101 -8.260 5.931 1.00 68.94 90 ALA A CA 1
ATOM 705 C C . ALA A 1 90 ? -22.434 -7.898 5.243 1.00 68.94 90 ALA A C 1
ATOM 707 O O . ALA A 1 90 ? -23.488 -7.909 5.880 1.00 68.94 90 ALA A O 1
ATOM 708 N N . GLU A 1 91 ? -22.410 -7.678 3.925 1.00 66.88 91 GLU A N 1
ATOM 709 C CA . GLU A 1 91 ? -23.615 -7.385 3.133 1.00 66.88 91 GLU A CA 1
ATOM 710 C C . GLU A 1 91 ? -24.603 -8.570 3.104 1.00 66.88 91 GLU A C 1
ATOM 712 O O . GLU A 1 91 ? -25.816 -8.387 3.223 1.00 66.88 91 GLU A O 1
ATOM 717 N N . ASN A 1 92 ? -24.102 -9.807 3.009 1.00 61.12 92 ASN A N 1
ATOM 718 C CA . ASN A 1 92 ? -24.949 -11.006 2.988 1.00 61.12 92 ASN A CA 1
ATOM 719 C C . ASN A 1 92 ? -25.586 -11.325 4.355 1.00 61.12 92 ASN A C 1
ATOM 721 O O . ASN A 1 92 ? -26.692 -11.867 4.411 1.00 61.12 92 ASN A O 1
ATOM 725 N N . GLU A 1 93 ? -24.924 -10.981 5.462 1.00 60.28 93 GLU A N 1
ATOM 726 C CA . GLU A 1 93 ? -25.447 -11.178 6.822 1.00 60.28 93 GLU A CA 1
ATOM 727 C C . GLU A 1 93 ? -26.532 -10.137 7.187 1.00 60.28 93 GLU A C 1
ATOM 729 O O . GLU A 1 93 ? -27.450 -10.439 7.957 1.00 60.28 93 GLU A O 1
ATOM 734 N N . GLY A 1 94 ? -26.498 -8.942 6.580 1.00 56.69 94 GLY A N 1
ATOM 735 C CA . GLY A 1 94 ? -27.517 -7.897 6.751 1.00 56.69 94 GLY A CA 1
ATOM 736 C C . GLY A 1 94 ? -28.878 -8.222 6.118 1.00 56.69 94 GLY A C 1
ATOM 737 O O . GLY A 1 94 ? -29.910 -7.759 6.606 1.00 56.69 94 GLY A O 1
ATOM 738 N N . MET A 1 95 ? -28.914 -9.065 5.080 1.00 56.56 95 MET A N 1
ATOM 739 C CA . MET A 1 95 ? -30.152 -9.385 4.355 1.00 56.56 95 MET A CA 1
ATOM 740 C C . MET A 1 95 ? -31.015 -10.468 5.034 1.00 56.56 95 MET A C 1
ATOM 742 O O . MET A 1 95 ? -32.207 -10.567 4.749 1.00 56.56 95 MET A O 1
ATOM 746 N N . GLN A 1 96 ? -30.467 -11.251 5.973 1.00 54.81 96 GLN A N 1
ATOM 747 C CA . GLN A 1 96 ? -31.207 -12.335 6.647 1.00 54.81 96 GLN A CA 1
ATOM 748 C C . GLN A 1 96 ? -32.007 -11.897 7.888 1.00 54.81 96 GLN A C 1
ATOM 750 O O . GLN A 1 96 ? -32.756 -12.702 8.434 1.00 54.81 96 GLN A O 1
ATOM 755 N N . LYS A 1 97 ? -31.903 -10.640 8.345 1.00 56.16 97 LYS A N 1
ATOM 756 C CA . LYS A 1 97 ? -32.595 -10.168 9.569 1.00 56.16 97 LYS A CA 1
ATOM 757 C C . LYS A 1 97 ? -33.897 -9.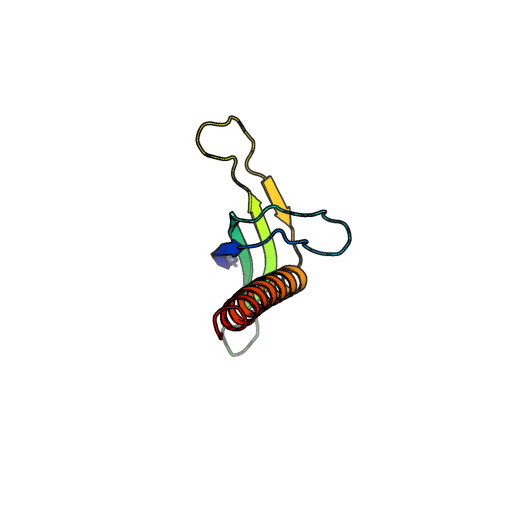391 9.316 1.00 56.16 97 LYS A C 1
ATOM 759 O O . LYS A 1 97 ? -34.411 -8.758 10.233 1.00 56.16 97 LYS A O 1
ATOM 764 N N . GLY A 1 98 ? -34.431 -9.441 8.093 1.00 51.94 98 GLY A N 1
ATOM 765 C CA . GLY A 1 98 ? -35.615 -8.685 7.661 1.00 51.94 98 GLY A CA 1
ATOM 766 C C . GLY A 1 98 ? -36.828 -9.523 7.240 1.00 51.94 98 GLY A C 1
ATOM 767 O O . GLY A 1 98 ? -37.603 -9.059 6.409 1.00 51.94 98 GLY A O 1
ATOM 768 N N . GLY A 1 99 ? -36.995 -10.744 7.753 1.00 45.75 99 GLY A N 1
ATOM 769 C CA . GLY A 1 99 ? -38.171 -11.585 7.496 1.00 45.75 99 GLY A CA 1
ATOM 770 C C . GLY A 1 99 ? -38.801 -12.043 8.808 1.00 45.75 99 GLY A C 1
ATOM 771 O O . GLY A 1 99 ? -38.076 -12.543 9.662 1.00 45.75 99 GLY A O 1
ATOM 772 N N . LEU A 1 100 ? -40.109 -11.791 8.939 1.00 43.62 100 LEU A N 1
ATOM 773 C CA . LEU A 1 100 ? -40.981 -11.978 10.108 1.00 43.62 100 LEU A CA 1
ATOM 774 C C . LEU A 1 100 ? -40.796 -13.292 10.882 1.00 43.62 100 LEU A C 1
ATOM 776 O O . LEU A 1 100 ? -40.693 -14.355 10.231 1.00 43.62 100 LEU A O 1
#

Radius of gyration: 17.99 Å; chains: 1; bounding box: 58×31×42 Å

Secondary structure (DSSP, 8-state):
---EEEEEEEEESS-EESTTTS-EEPSEEEEEEEEEEE-TT-SS--EEEEEEEEEEPPPTTS--PPEEEE--HHHHHHHHHHHHHHHHHHHHHHGGG---

Sequence (100 aa):
MVNRITKNMVTFRNPFCLGELDGEYPAGDYTVETEEEPIDGVAFRAFRRICTTLIIRPPSGKTGTTRFIPIDPADLESAIANDYRDIARAENEGMQKGGL

pLDDT: mean 80.8, std 11.77, range [43.62, 93.5]